Protein AF-A0A662B031-F1 (afdb_monomer_lite)

Structure (mmCIF, N/CA/C/O backbone):
data_AF-A0A662B031-F1
#
_entry.id   AF-A0A662B031-F1
#
loop_
_atom_site.group_PDB
_atom_site.id
_atom_site.type_symbol
_atom_site.label_atom_id
_atom_site.label_alt_id
_atom_site.label_comp_id
_atom_site.label_asym_id
_atom_site.label_entity_id
_atom_site.label_seq_id
_atom_site.pdbx_PDB_ins_code
_atom_site.Cartn_x
_atom_site.Cartn_y
_atom_site.Cartn_z
_atom_site.occupancy
_atom_site.B_iso_or_equiv
_atom_site.auth_seq_id
_atom_site.auth_comp_id
_atom_site.auth_asym_id
_atom_site.auth_atom_id
_atom_site.pdbx_PDB_model_num
ATOM 1 N N . CYS A 1 1 ? 0.682 -4.429 -5.069 1.00 91.38 1 CYS A N 1
ATOM 2 C CA . CYS A 1 1 ? 0.625 -4.051 -3.636 1.00 91.38 1 CYS A CA 1
ATOM 3 C C . CYS A 1 1 ? 1.335 -5.071 -2.740 1.00 91.38 1 CYS A C 1
ATOM 5 O O . CYS A 1 1 ? 2.364 -4.728 -2.175 1.00 91.38 1 CYS A O 1
ATOM 7 N N . TYR A 1 2 ? 0.857 -6.320 -2.641 1.00 94.62 2 TYR A N 1
ATOM 8 C CA . TYR A 1 2 ? 1.393 -7.317 -1.694 1.00 94.62 2 TYR A CA 1
ATOM 9 C C . TYR A 1 2 ? 2.878 -7.660 -1.873 1.00 94.62 2 TYR A C 1
ATOM 11 O O . TYR A 1 2 ? 3.575 -7.807 -0.874 1.00 94.62 2 TYR A O 1
ATOM 19 N N . ASP A 1 3 ? 3.391 -7.728 -3.104 1.00 94.50 3 ASP A N 1
ATOM 20 C CA . ASP A 1 3 ? 4.808 -8.061 -3.310 1.00 94.50 3 ASP A CA 1
ATOM 21 C C . ASP A 1 3 ? 5.762 -7.036 -2.674 1.00 94.50 3 ASP A C 1
ATOM 23 O O . ASP A 1 3 ? 6.841 -7.410 -2.219 1.00 94.50 3 ASP A O 1
ATOM 27 N N . CYS A 1 4 ? 5.363 -5.765 -2.579 1.00 95.6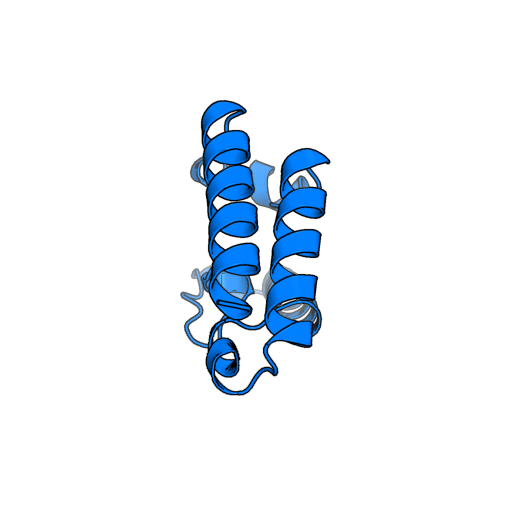9 4 CYS A N 1
ATOM 28 C CA . CYS A 1 4 ? 6.163 -4.720 -1.931 1.00 95.69 4 CYS A CA 1
ATOM 29 C C . CYS A 1 4 ? 5.761 -4.493 -0.469 1.00 95.69 4 CYS A C 1
ATOM 31 O O . CYS A 1 4 ? 6.621 -4.202 0.349 1.00 95.69 4 CYS A O 1
ATOM 33 N N . HIS A 1 5 ? 4.481 -4.667 -0.131 1.00 97.81 5 HIS A N 1
ATOM 34 C CA . HIS A 1 5 ? 3.906 -4.326 1.176 1.00 97.81 5 HIS A CA 1
ATOM 35 C C . HIS A 1 5 ? 3.544 -5.553 2.027 1.00 97.81 5 HIS A C 1
ATOM 37 O O . HIS A 1 5 ? 2.653 -5.482 2.862 1.00 97.81 5 HIS A O 1
ATOM 43 N N . SER A 1 6 ? 4.168 -6.713 1.821 1.00 97.81 6 SER A N 1
ATOM 44 C CA . SER A 1 6 ? 3.956 -7.894 2.672 1.00 97.81 6 SER A CA 1
ATOM 45 C C . SER A 1 6 ? 5.224 -8.733 2.801 1.00 97.81 6 SER A C 1
ATOM 47 O O . SER A 1 6 ? 6.163 -8.582 2.015 1.00 97.81 6 SER A O 1
ATOM 49 N N . ASN A 1 7 ? 5.243 -9.656 3.762 1.00 96.81 7 ASN A N 1
ATOM 50 C CA . ASN A 1 7 ? 6.287 -10.674 3.899 1.00 96.81 7 ASN A CA 1
ATOM 51 C C . ASN A 1 7 ? 6.155 -11.809 2.857 1.00 96.81 7 ASN A C 1
ATOM 53 O O . ASN A 1 7 ? 7.014 -12.689 2.808 1.00 96.81 7 ASN A O 1
ATOM 57 N N . GLU A 1 8 ? 5.128 -11.780 2.002 1.00 95.00 8 GLU A N 1
ATOM 58 C CA . GLU A 1 8 ? 4.820 -12.792 0.982 1.00 95.00 8 GLU A CA 1
ATOM 59 C C . GLU A 1 8 ? 5.258 -12.348 -0.425 1.00 95.00 8 GLU A C 1
ATOM 61 O O . GLU A 1 8 ? 4.547 -12.522 -1.411 1.00 95.00 8 GLU A O 1
ATOM 66 N N . THR A 1 9 ? 6.444 -11.744 -0.529 1.00 94.19 9 THR A N 1
ATOM 67 C CA . THR A 1 9 ? 6.955 -11.235 -1.808 1.00 94.19 9 THR A CA 1
ATOM 68 C C . THR A 1 9 ? 7.292 -12.348 -2.795 1.00 94.19 9 THR A C 1
ATOM 70 O O . THR A 1 9 ? 8.155 -13.192 -2.532 1.00 94.19 9 THR A O 1
ATOM 73 N N . ASN A 1 10 ? 6.721 -12.265 -3.996 1.00 93.62 10 ASN A N 1
ATOM 74 C CA . ASN A 1 10 ? 7.141 -13.063 -5.140 1.00 93.62 10 ASN A CA 1
ATOM 75 C C . ASN A 1 10 ? 8.319 -12.389 -5.847 1.00 93.62 10 ASN A C 1
ATOM 77 O O . ASN A 1 10 ? 8.160 -11.450 -6.623 1.00 93.62 10 ASN A O 1
ATOM 81 N N . TYR A 1 11 ? 9.527 -12.877 -5.577 1.00 92.69 11 TYR A N 1
ATOM 82 C CA . TYR A 1 11 ? 10.749 -12.316 -6.146 1.00 92.69 11 TYR A CA 1
ATOM 83 C C . TYR A 1 11 ? 10.936 -12.718 -7.622 1.00 92.69 11 TYR A C 1
ATOM 85 O O . TYR A 1 11 ? 11.118 -13.903 -7.923 1.00 92.69 11 TYR A O 1
ATOM 93 N N . PRO A 1 12 ? 10.940 -11.759 -8.564 1.00 90.94 12 PRO A N 1
ATOM 94 C CA . PRO A 1 12 ? 11.221 -12.035 -9.967 1.00 90.94 12 PRO A CA 1
ATOM 95 C C . PRO A 1 12 ? 12.710 -12.340 -10.172 1.00 90.94 12 PRO A C 1
ATOM 97 O O . PRO A 1 12 ? 13.562 -11.866 -9.432 1.00 90.94 12 PRO A O 1
ATOM 100 N N . TRP A 1 13 ? 13.068 -13.082 -11.222 1.00 94.25 13 TRP A N 1
ATOM 101 C CA . TRP A 1 13 ? 14.447 -13.564 -11.423 1.00 94.25 13 TRP A CA 1
ATOM 102 C C . TRP A 1 13 ? 15.530 -12.461 -11.385 1.00 94.25 13 TRP A C 1
ATOM 104 O O . TRP A 1 13 ? 16.658 -12.713 -10.959 1.00 94.25 13 TRP A O 1
ATOM 114 N N . TYR A 1 14 ? 15.212 -11.234 -11.811 1.00 90.62 14 TYR A N 1
ATOM 115 C CA . TYR A 1 14 ? 16.167 -10.123 -11.827 1.00 90.62 14 TYR A CA 1
ATOM 116 C C . TYR A 1 14 ? 16.458 -9.559 -10.431 1.00 90.62 14 TYR A C 1
ATOM 118 O O . TYR A 1 14 ? 17.476 -8.890 -10.252 1.00 90.62 14 TYR A O 1
ATOM 126 N N . SER A 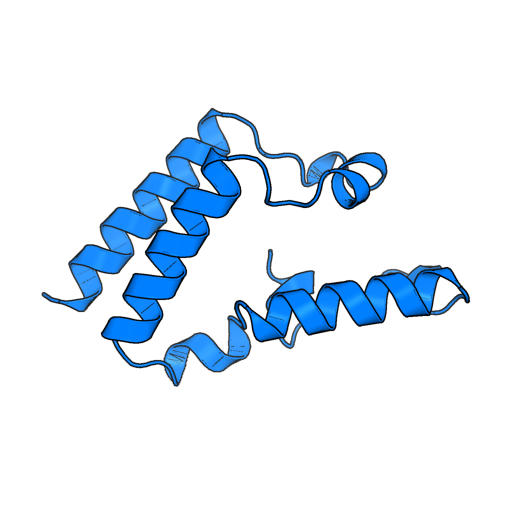1 15 ? 15.638 -9.863 -9.417 1.00 94.00 15 SER A N 1
ATOM 127 C CA . SER A 1 15 ? 15.896 -9.460 -8.030 1.00 94.00 15 SER A CA 1
ATOM 128 C C . SER A 1 15 ? 17.106 -10.171 -7.418 1.00 94.00 15 SER A C 1
ATOM 130 O O . SER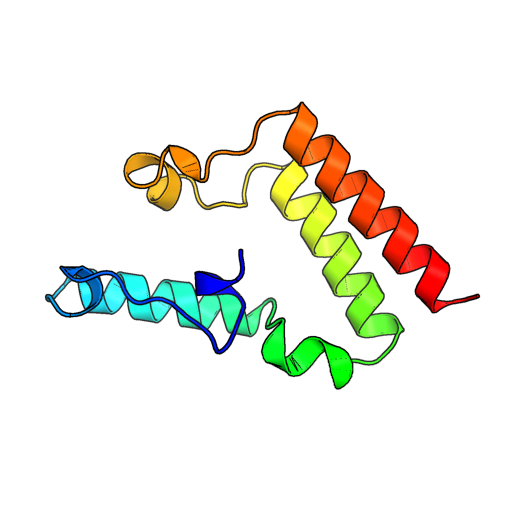 A 1 15 ? 17.517 -9.838 -6.311 1.00 94.00 15 SER A O 1
ATOM 132 N N . TYR A 1 16 ? 17.696 -11.138 -8.127 1.00 95.44 16 TYR A N 1
ATOM 133 C CA . TYR A 1 16 ? 18.909 -11.848 -7.724 1.00 95.44 16 TYR A CA 1
ATOM 134 C C . TYR A 1 16 ? 20.174 -11.341 -8.439 1.00 95.44 16 TYR A C 1
ATOM 136 O O . TYR A 1 16 ? 21.268 -11.833 -8.166 1.00 95.44 16 TYR A O 1
ATOM 144 N N . VAL A 1 17 ? 20.057 -10.357 -9.340 1.00 96.12 17 VAL A N 1
ATOM 145 C CA . VAL A 1 17 ? 21.169 -9.864 -10.166 1.00 96.12 17 VAL A CA 1
ATOM 146 C C . VAL A 1 17 ? 21.544 -8.438 -9.768 1.00 96.12 17 VAL A C 1
ATOM 148 O O . VAL A 1 17 ? 20.719 -7.530 -9.815 1.00 96.12 17 VAL A O 1
ATOM 151 N N . ALA A 1 18 ? 22.807 -8.211 -9.407 1.00 95.44 18 ALA A N 1
ATOM 152 C CA . ALA A 1 18 ? 23.299 -6.868 -9.101 1.00 95.44 18 ALA A CA 1
ATOM 153 C C . ALA A 1 18 ? 23.475 -6.023 -10.385 1.00 95.44 18 ALA A C 1
ATOM 155 O O . ALA A 1 18 ? 23.890 -6.567 -11.411 1.00 95.44 18 ALA A O 1
ATOM 156 N N . PRO A 1 19 ? 23.209 -4.701 -10.349 1.00 94.06 19 PRO A N 1
ATOM 157 C CA . PRO A 1 19 ? 22.798 -3.906 -9.182 1.00 94.06 19 PRO A CA 1
ATOM 158 C C . PRO A 1 19 ? 21.277 -3.877 -8.932 1.00 94.06 19 PRO A C 1
ATOM 160 O O . PRO A 1 19 ? 20.838 -3.274 -7.957 1.00 94.06 19 PRO A O 1
ATOM 163 N N . VAL A 1 20 ? 20.468 -4.515 -9.786 1.00 93.62 20 VAL A N 1
ATOM 164 C CA . VAL A 1 20 ? 18.992 -4.483 -9.712 1.00 93.62 20 VAL A CA 1
ATOM 165 C C . VAL A 1 20 ? 18.476 -5.066 -8.396 1.00 93.62 20 VAL A C 1
ATOM 167 O O . VAL A 1 20 ? 17.561 -4.512 -7.794 1.00 93.62 20 VAL A O 1
ATOM 170 N N . SER A 1 21 ? 19.110 -6.128 -7.900 1.00 95.25 21 SER A N 1
ATOM 171 C CA . SER A 1 21 ? 18.792 -6.740 -6.607 1.00 95.25 21 SER A CA 1
ATOM 172 C C . SER A 1 21 ? 18.848 -5.758 -5.433 1.00 95.25 21 SER A C 1
ATOM 174 O O . SER A 1 21 ? 18.062 -5.882 -4.496 1.00 95.25 21 SER A O 1
ATOM 176 N N . TRP A 1 22 ? 19.733 -4.757 -5.479 1.00 95.81 22 TRP A N 1
ATOM 177 C CA . TRP A 1 22 ? 19.823 -3.734 -4.435 1.00 95.81 22 TRP A CA 1
ATOM 178 C C . TRP A 1 22 ? 18.657 -2.753 -4.486 1.00 95.81 22 TRP A C 1
ATOM 180 O O . TRP A 1 22 ? 18.152 -2.381 -3.433 1.00 95.81 22 TRP A O 1
ATOM 190 N N . LEU A 1 23 ? 18.226 -2.362 -5.690 1.00 94.00 23 LEU A N 1
ATOM 191 C CA . LEU A 1 23 ? 17.065 -1.489 -5.876 1.00 94.00 23 LEU A CA 1
ATOM 192 C C . LEU A 1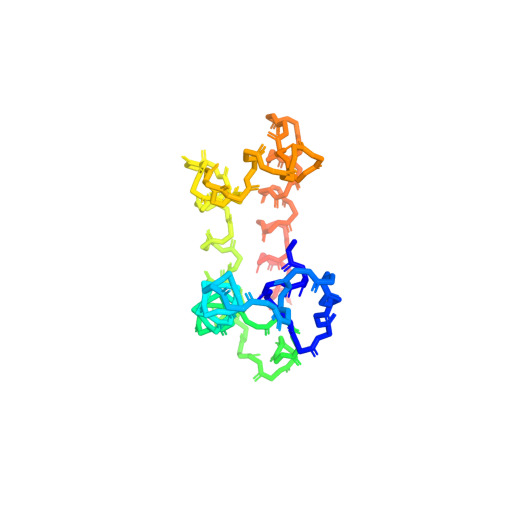 23 ? 15.796 -2.192 -5.399 1.00 94.00 23 LEU A C 1
ATOM 194 O O . LEU A 1 23 ? 15.127 -1.693 -4.508 1.00 94.00 23 LEU A O 1
ATOM 198 N N . VAL A 1 24 ? 15.549 -3.412 -5.882 1.00 94.50 24 VAL A N 1
ATOM 199 C CA . VAL A 1 24 ? 14.381 -4.210 -5.475 1.00 94.50 24 VAL A CA 1
ATOM 200 C C . VAL A 1 24 ? 14.358 -4.431 -3.961 1.00 94.50 24 VAL A C 1
ATOM 202 O O . VAL A 1 24 ? 13.326 -4.258 -3.320 1.00 94.50 24 VAL A O 1
ATOM 205 N N . GLY A 1 25 ? 15.502 -4.786 -3.365 1.00 95.50 25 GLY A N 1
ATOM 206 C CA . GLY A 1 25 ? 15.599 -4.971 -1.918 1.00 95.50 25 GLY A CA 1
ATOM 207 C C . GLY A 1 25 ? 15.348 -3.686 -1.125 1.00 95.50 25 GLY A C 1
ATOM 208 O O . GLY A 1 25 ? 14.733 -3.745 -0.061 1.00 95.50 25 GLY A O 1
ATOM 209 N N . LYS A 1 26 ? 15.804 -2.536 -1.636 1.00 96.00 26 LYS A N 1
ATOM 210 C CA . LYS A 1 26 ? 15.552 -1.222 -1.038 1.00 96.00 26 LYS A CA 1
ATOM 211 C C . LYS A 1 26 ? 14.064 -0.868 -1.111 1.00 96.00 26 LYS A C 1
ATOM 213 O O . LYS A 1 26 ? 13.487 -0.584 -0.069 1.00 96.00 26 LYS A O 1
ATOM 218 N N . ASP A 1 27 ? 13.462 -0.958 -2.293 1.00 95.31 27 ASP A N 1
ATOM 219 C CA . ASP A 1 27 ? 12.069 -0.570 -2.540 1.00 95.31 27 ASP A CA 1
ATOM 220 C C . ASP A 1 27 ? 11.091 -1.420 -1.712 1.00 95.31 27 ASP A C 1
ATOM 222 O O . ASP A 1 27 ? 10.169 -0.890 -1.102 1.00 95.31 27 ASP A O 1
ATOM 226 N N . ILE A 1 28 ? 11.321 -2.737 -1.613 1.00 96.56 28 ILE A N 1
ATOM 227 C CA . ILE A 1 28 ? 10.504 -3.620 -0.762 1.00 96.56 28 ILE A CA 1
ATOM 228 C C . ILE A 1 28 ? 10.672 -3.272 0.719 1.00 96.56 28 ILE A C 1
ATOM 230 O O . ILE A 1 28 ? 9.706 -3.306 1.477 1.00 96.56 28 ILE A O 1
ATOM 234 N N . ARG A 1 29 ? 11.899 -2.971 1.163 1.00 97.44 29 ARG A N 1
ATOM 235 C CA . ARG A 1 29 ? 12.133 -2.595 2.560 1.00 97.44 29 ARG A CA 1
ATOM 236 C C . ARG A 1 29 ? 11.393 -1.301 2.896 1.00 97.44 29 ARG A C 1
ATOM 238 O O . ARG A 1 29 ? 10.675 -1.287 3.884 1.00 97.44 29 ARG A O 1
ATOM 245 N N . GLU A 1 30 ? 11.551 -0.268 2.074 1.00 97.44 30 GLU A N 1
ATOM 246 C CA . GLU A 1 30 ? 10.901 1.035 2.273 1.00 97.44 30 GLU A CA 1
ATOM 247 C C . GLU A 1 30 ? 9.373 0.907 2.193 1.00 97.44 30 GLU A C 1
ATOM 249 O O . GLU A 1 30 ? 8.673 1.392 3.075 1.00 97.44 30 GLU A O 1
ATOM 254 N N . GLY A 1 31 ? 8.845 0.136 1.236 1.00 97.00 31 GLY A N 1
ATOM 255 C CA . GLY A 1 31 ? 7.409 -0.146 1.155 1.00 97.00 31 GLY A CA 1
ATOM 256 C C . GLY A 1 31 ? 6.850 -0.788 2.430 1.00 97.00 31 GLY A C 1
ATOM 257 O O . GLY A 1 31 ? 5.811 -0.362 2.927 1.00 97.00 31 GLY A O 1
ATOM 258 N N . ARG A 1 32 ? 7.554 -1.771 3.009 1.00 97.81 32 ARG A N 1
ATOM 259 C CA . ARG A 1 32 ? 7.148 -2.417 4.274 1.00 97.81 32 ARG A CA 1
ATOM 260 C C . ARG A 1 32 ? 7.308 -1.523 5.502 1.00 97.81 32 ARG A C 1
ATOM 262 O O . ARG A 1 32 ? 6.601 -1.748 6.480 1.00 97.81 32 ARG A O 1
ATOM 269 N N . GLU A 1 33 ? 8.249 -0.580 5.483 1.00 97.19 33 GLU A N 1
ATOM 270 C CA . GLU A 1 33 ? 8.419 0.411 6.555 1.00 97.19 33 GLU A CA 1
ATOM 271 C C . GLU A 1 33 ? 7.214 1.361 6.616 1.00 97.19 33 GLU A C 1
ATOM 273 O O . GLU A 1 33 ? 6.754 1.671 7.714 1.00 97.19 33 GLU A O 1
ATOM 278 N N . GLU A 1 34 ? 6.659 1.742 5.461 1.00 96.69 34 GLU A N 1
ATOM 279 C CA . GLU A 1 34 ? 5.450 2.574 5.382 1.00 96.69 34 GLU A CA 1
ATOM 280 C C . GLU A 1 34 ? 4.155 1.776 5.592 1.00 96.69 34 GLU A C 1
ATOM 282 O O . GLU A 1 34 ? 3.221 2.260 6.230 1.00 96.69 34 GLU A O 1
ATOM 287 N N . LEU A 1 35 ? 4.073 0.547 5.068 1.00 97.75 35 LEU A N 1
ATOM 288 C CA . LEU A 1 35 ? 2.916 -0.335 5.235 1.00 97.75 35 LEU A CA 1
ATOM 289 C C . LEU A 1 35 ? 3.287 -1.805 5.001 1.00 97.75 35 LEU A C 1
ATOM 291 O O . LEU A 1 35 ? 3.696 -2.187 3.903 1.00 97.75 35 LEU A O 1
ATOM 295 N N . ASN A 1 36 ? 3.051 -2.658 6.003 1.00 98.12 36 ASN A N 1
ATOM 296 C CA . ASN A 1 36 ? 3.193 -4.109 5.887 1.00 98.12 36 ASN A CA 1
ATOM 297 C C . ASN A 1 36 ? 1.875 -4.835 6.203 1.00 98.12 36 ASN A C 1
ATOM 299 O O . ASN A 1 36 ? 1.505 -5.008 7.363 1.00 98.12 36 ASN A O 1
ATOM 303 N N . PHE A 1 37 ? 1.197 -5.330 5.167 1.00 97.88 37 PHE A N 1
ATOM 304 C CA . PHE A 1 37 ? -0.042 -6.099 5.271 1.00 97.88 37 PHE A CA 1
ATOM 305 C C . PHE A 1 37 ? 0.111 -7.397 6.075 1.00 97.88 37 PHE A C 1
ATOM 307 O O . PHE A 1 37 ? -0.863 -7.856 6.664 1.00 97.88 37 PHE A O 1
ATOM 314 N N . SER A 1 38 ? 1.314 -7.975 6.172 1.00 98.06 38 SER A N 1
ATOM 315 C CA . SER A 1 38 ? 1.540 -9.147 7.032 1.00 98.06 38 SER A CA 1
ATOM 316 C C . SER A 1 38 ? 1.429 -8.823 8.522 1.00 98.06 38 SER A C 1
ATOM 318 O O . SER A 1 38 ? 1.156 -9.717 9.317 1.00 98.06 38 SER A O 1
ATOM 320 N N . GLU A 1 39 ? 1.593 -7.554 8.896 1.00 97.81 39 GLU A N 1
ATOM 321 C CA . GLU A 1 39 ? 1.450 -7.076 10.271 1.00 97.81 39 GLU A CA 1
ATOM 322 C C . GLU A 1 39 ? 0.080 -6.421 10.513 1.00 97.81 39 GLU A C 1
ATOM 324 O O . GLU A 1 39 ? -0.177 -5.943 11.618 1.00 97.81 39 GLU A O 1
ATOM 329 N N . TRP A 1 40 ? -0.821 -6.418 9.518 1.00 97.88 40 TRP A N 1
ATOM 330 C CA . TRP A 1 40 ? -2.095 -5.689 9.559 1.00 97.88 40 TRP A CA 1
ATOM 331 C C . TRP A 1 40 ? -2.910 -6.000 10.813 1.00 97.88 40 TRP A C 1
ATOM 333 O O . TRP A 1 40 ? -3.372 -5.094 11.498 1.00 97.88 40 TRP A O 1
ATOM 343 N N . GLU A 1 41 ? -3.041 -7.277 11.176 1.00 97.69 41 GLU A N 1
ATOM 344 C CA . GLU A 1 41 ? -3.839 -7.682 12.340 1.00 97.69 41 GLU A CA 1
ATOM 345 C C . GLU A 1 41 ? -3.237 -7.300 13.695 1.00 97.69 41 GLU A C 1
ATOM 347 O O . GLU A 1 41 ? -3.940 -7.320 14.704 1.00 97.69 41 GLU A O 1
ATOM 352 N N . SER A 1 42 ? -1.962 -6.913 13.730 1.00 97.69 42 SER A N 1
ATOM 353 C CA . SER A 1 42 ? -1.313 -6.408 14.941 1.00 97.69 42 SER A CA 1
ATOM 354 C C . SER A 1 42 ? -1.554 -4.910 15.177 1.00 97.69 42 SER A C 1
ATOM 356 O O . SER A 1 42 ? -1.348 -4.426 16.292 1.00 97.69 42 SER A O 1
ATOM 358 N N . LEU A 1 43 ? -2.002 -4.180 14.149 1.00 98.00 43 LEU A N 1
ATOM 359 C CA . LEU A 1 43 ? -2.193 -2.733 14.193 1.00 98.00 43 LEU A CA 1
ATOM 360 C C . LEU A 1 43 ? -3.421 -2.344 15.021 1.00 98.00 43 LEU A C 1
ATOM 362 O O . LEU A 1 43 ? -4.456 -3.020 15.013 1.00 98.00 43 LEU A O 1
ATOM 366 N N . SER A 1 44 ? -3.333 -1.199 15.702 1.00 98.31 44 SER A N 1
ATOM 367 C CA . SER A 1 44 ? -4.497 -0.606 16.359 1.00 98.31 44 SER A CA 1
ATOM 368 C C . SER A 1 44 ? -5.526 -0.132 15.322 1.00 98.31 44 SER A C 1
ATOM 370 O O . SER A 1 44 ? -5.187 0.127 14.169 1.00 98.31 44 SER A O 1
ATOM 372 N N . LYS A 1 45 ? -6.794 0.042 15.726 1.00 98.38 45 LYS A N 1
ATOM 373 C CA . LYS A 1 45 ? -7.836 0.611 14.845 1.00 98.38 45 LYS A CA 1
ATOM 374 C C . LYS A 1 45 ? -7.432 1.982 14.280 1.00 98.38 45 LYS A C 1
ATOM 376 O O . LYS A 1 45 ? -7.709 2.267 13.123 1.00 98.38 45 LYS A O 1
ATOM 381 N N . ILE A 1 46 ? -6.752 2.802 15.086 1.00 98.19 46 ILE A N 1
ATOM 382 C CA . ILE A 1 46 ? -6.278 4.134 14.686 1.00 98.19 46 ILE A CA 1
ATOM 383 C C . ILE A 1 46 ? -5.172 4.017 13.634 1.00 98.19 46 ILE A C 1
ATOM 385 O O . ILE A 1 46 ? -5.220 4.717 12.629 1.00 98.19 46 ILE A O 1
ATOM 389 N N . ASP A 1 47 ? -4.209 3.115 13.836 1.00 98.25 47 ASP A N 1
ATOM 390 C CA . ASP A 1 47 ? -3.124 2.915 12.870 1.00 98.25 47 ASP A CA 1
ATOM 391 C C . ASP A 1 47 ? -3.658 2.340 11.554 1.00 98.25 47 ASP A C 1
ATOM 393 O O . ASP A 1 47 ? -3.297 2.832 10.489 1.00 98.25 47 ASP A O 1
ATOM 397 N N . LYS A 1 48 ? -4.581 1.365 11.612 1.00 98.62 48 LYS A N 1
ATOM 398 C CA . LYS A 1 48 ? -5.275 0.844 10.422 1.00 98.62 48 LYS A CA 1
ATOM 399 C C . LYS A 1 48 ? -5.968 1.970 9.650 1.00 98.62 48 LYS A C 1
ATOM 401 O O . LYS A 1 48 ? -5.743 2.092 8.454 1.00 98.62 48 LYS A O 1
ATOM 406 N N . ALA A 1 49 ? -6.745 2.820 10.326 1.00 98.56 49 ALA A N 1
ATOM 407 C CA . ALA A 1 49 ? -7.421 3.954 9.693 1.00 98.56 49 ALA A CA 1
ATOM 408 C C . ALA A 1 49 ? -6.436 4.943 9.049 1.00 98.56 49 ALA A C 1
ATOM 410 O O . ALA A 1 49 ? -6.649 5.364 7.919 1.00 98.56 49 ALA A O 1
ATOM 411 N N . LYS A 1 50 ? -5.318 5.250 9.720 1.00 98.38 50 LYS A N 1
ATOM 412 C CA . LYS A 1 50 ? -4.265 6.105 9.158 1.00 98.38 50 LYS A CA 1
ATOM 413 C C . LYS A 1 50 ? -3.620 5.494 7.909 1.00 98.38 50 LYS A C 1
ATOM 415 O O . LYS A 1 50 ? -3.358 6.206 6.951 1.00 98.38 50 LYS A O 1
ATOM 420 N N . HIS A 1 51 ? -3.348 4.190 7.904 1.00 98.44 51 HIS A N 1
ATOM 421 C CA . HIS A 1 51 ? -2.812 3.537 6.708 1.00 98.44 51 HIS A CA 1
ATOM 422 C C . HIS A 1 51 ? -3.827 3.498 5.562 1.00 98.44 51 HIS A C 1
ATOM 424 O O . HIS A 1 51 ? -3.410 3.586 4.415 1.00 98.44 51 HIS A O 1
ATOM 430 N N . LEU A 1 52 ? -5.128 3.380 5.847 1.00 98.56 52 LEU A N 1
ATOM 431 C CA . LEU A 1 52 ? -6.176 3.465 4.823 1.00 98.56 52 LEU A CA 1
ATOM 432 C C . LEU A 1 52 ? -6.238 4.867 4.205 1.00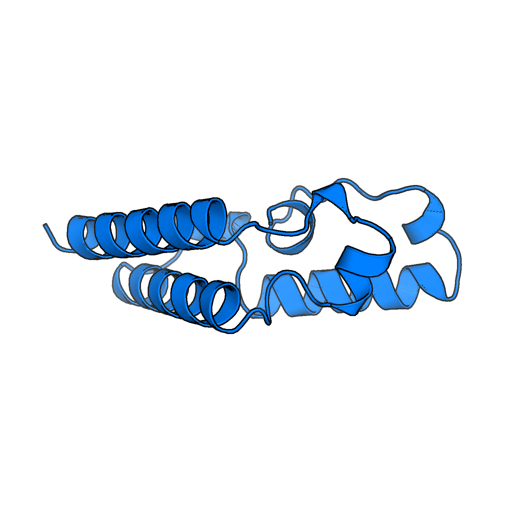 98.56 52 LEU A C 1
ATOM 434 O O . LEU A 1 52 ? -6.251 4.967 2.985 1.00 98.56 52 LEU A O 1
ATOM 438 N N . ASP A 1 53 ? -6.167 5.918 5.023 1.00 98.44 53 ASP A N 1
ATOM 439 C CA . ASP A 1 53 ? -6.066 7.316 4.569 1.00 98.44 53 ASP A CA 1
ATOM 440 C C . ASP A 1 53 ? -4.830 7.527 3.675 1.00 98.44 53 ASP A C 1
ATOM 442 O O . ASP A 1 53 ? -4.941 7.957 2.531 1.00 98.44 53 ASP A O 1
ATOM 446 N N . ASN A 1 54 ? -3.659 7.065 4.127 1.00 98.19 54 ASN A N 1
ATOM 447 C CA . ASN A 1 54 ? -2.434 7.115 3.326 1.00 98.19 54 ASN A CA 1
ATOM 448 C C . ASN A 1 54 ? -2.555 6.338 2.001 1.00 98.19 54 ASN A C 1
ATOM 450 O O . ASN A 1 54 ? -1.986 6.754 0.998 1.00 98.19 54 ASN A O 1
ATOM 454 N N . ILE A 1 55 ? -3.254 5.193 1.977 1.00 98.25 55 ILE A N 1
ATOM 455 C CA . ILE A 1 55 ? -3.487 4.450 0.730 1.00 98.25 55 ILE A CA 1
ATOM 456 C C . ILE A 1 55 ? -4.269 5.322 -0.251 1.00 98.25 55 ILE A C 1
ATOM 458 O O . ILE A 1 55 ? -3.889 5.351 -1.418 1.00 98.25 55 ILE A O 1
ATOM 462 N N . ILE A 1 56 ? -5.325 6.006 0.207 1.00 98.44 56 ILE A N 1
ATOM 463 C CA . ILE A 1 56 ? -6.158 6.889 -0.622 1.00 98.44 56 ILE A CA 1
ATOM 464 C C . ILE A 1 56 ? -5.303 7.998 -1.235 1.00 98.44 56 ILE A C 1
ATOM 466 O O . ILE A 1 56 ? -5.350 8.183 -2.453 1.00 98.44 56 ILE A O 1
ATOM 470 N N . ASP A 1 57 ? -4.510 8.686 -0.414 1.00 98.38 57 ASP A N 1
ATOM 471 C CA . ASP A 1 57 ? -3.647 9.785 -0.852 1.00 98.38 57 ASP A CA 1
ATOM 472 C C . ASP A 1 57 ? -2.639 9.309 -1.909 1.00 98.38 57 ASP A C 1
ATOM 474 O O . ASP A 1 57 ? -2.616 9.817 -3.029 1.00 98.38 57 ASP A O 1
ATOM 478 N N . GLU A 1 58 ? -1.876 8.256 -1.609 1.00 98.06 58 GLU A N 1
ATOM 479 C CA . GLU A 1 58 ? -0.798 7.765 -2.476 1.00 98.06 58 GLU A CA 1
ATOM 480 C C . GLU A 1 58 ? -1.299 7.272 -3.845 1.00 98.06 58 GLU A C 1
ATOM 482 O O . GLU A 1 58 ? -0.630 7.466 -4.866 1.00 98.06 58 GLU A O 1
ATOM 487 N N . VAL A 1 59 ? -2.473 6.629 -3.905 1.00 97.56 59 VAL A N 1
ATOM 488 C CA . VAL A 1 59 ? -3.047 6.194 -5.194 1.00 97.56 59 VAL A CA 1
ATOM 489 C C . VAL A 1 59 ? -3.703 7.347 -5.951 1.00 97.56 59 VAL A C 1
ATOM 491 O O . VAL A 1 59 ? -3.636 7.373 -7.181 1.00 97.56 59 VAL A O 1
ATOM 494 N N . SER A 1 60 ? -4.313 8.303 -5.245 1.00 97.56 60 SER A N 1
ATOM 495 C CA . SER A 1 60 ? -4.996 9.451 -5.857 1.00 97.56 60 SER A CA 1
ATOM 496 C C . SER A 1 60 ? -4.010 10.471 -6.423 1.00 97.56 60 SER A C 1
ATOM 498 O O . SER A 1 60 ? -4.242 11.010 -7.508 1.00 97.56 60 SER A O 1
ATOM 500 N N . ASP A 1 61 ? -2.884 10.676 -5.739 1.00 97.38 61 ASP A N 1
ATOM 501 C CA . ASP A 1 61 ? -1.792 11.543 -6.188 1.00 97.38 61 ASP A CA 1
ATOM 502 C C . ASP A 1 61 ? -0.931 10.881 -7.280 1.00 97.38 61 ASP A C 1
ATOM 504 O O . ASP A 1 61 ? -0.180 11.550 -7.997 1.00 97.38 61 ASP A O 1
ATOM 508 N N . GLY A 1 62 ? -1.096 9.569 -7.486 1.00 95.56 62 GLY A N 1
ATOM 509 C CA . GLY A 1 62 ? -0.366 8.797 -8.491 1.00 95.56 62 GLY A CA 1
ATOM 510 C C . GLY A 1 62 ? 1.075 8.478 -8.089 1.00 95.56 62 GLY A C 1
ATOM 511 O O . GLY A 1 62 ? 1.891 8.136 -8.953 1.00 95.56 62 GLY A O 1
ATOM 512 N N . ASP A 1 63 ? 1.385 8.582 -6.798 1.00 96.00 63 ASP A N 1
ATOM 513 C CA . ASP A 1 63 ? 2.669 8.191 -6.221 1.00 96.00 63 ASP A CA 1
ATOM 514 C C . ASP A 1 63 ? 2.787 6.662 -6.115 1.00 96.00 63 ASP A C 1
ATOM 516 O O . ASP A 1 63 ? 3.876 6.101 -6.311 1.00 96.00 63 ASP A O 1
ATOM 520 N N . MET A 1 64 ? 1.651 5.970 -5.948 1.00 96.88 64 MET A N 1
ATOM 521 C CA . MET A 1 64 ? 1.564 4.514 -5.964 1.00 96.88 64 MET A CA 1
ATOM 522 C C . MET A 1 64 ? 0.750 3.955 -7.147 1.00 96.88 64 MET A C 1
ATOM 524 O O . MET A 1 64 ? -0.401 4.336 -7.358 1.00 96.88 64 MET A O 1
ATOM 528 N N . PRO A 1 65 ? 1.293 2.955 -7.874 1.00 96.44 65 PRO A N 1
ATOM 529 C CA . PRO A 1 65 ? 2.659 2.438 -7.763 1.00 96.44 65 PRO A CA 1
ATOM 530 C C . PRO A 1 65 ? 3.693 3.409 -8.345 1.00 96.44 65 PRO A C 1
ATOM 532 O O . PRO A 1 65 ? 3.426 4.064 -9.351 1.00 96.44 65 PRO A O 1
ATOM 535 N N . MET A 1 66 ? 4.911 3.404 -7.791 1.00 95.19 66 MET A N 1
ATOM 536 C CA . MET A 1 66 ? 6.005 4.270 -8.249 1.00 95.19 66 MET A CA 1
ATOM 537 C C . MET A 1 66 ? 6.148 4.302 -9.780 1.00 95.19 66 MET A C 1
ATOM 539 O O . MET A 1 66 ? 6.244 3.264 -10.441 1.00 95.19 66 MET A O 1
ATOM 543 N N . ASN A 1 67 ? 6.291 5.499 -10.351 1.00 93.00 67 ASN A N 1
ATOM 544 C CA . ASN A 1 67 ? 6.431 5.688 -11.802 1.00 93.00 67 ASN A CA 1
ATOM 545 C C . ASN A 1 67 ? 7.557 4.847 -12.435 1.00 93.00 67 ASN A C 1
ATOM 547 O O . ASN A 1 67 ? 7.407 4.323 -13.535 1.00 93.00 67 ASN A O 1
ATOM 551 N N . ILE A 1 68 ? 8.691 4.679 -11.746 1.00 92.06 68 ILE A N 1
ATOM 552 C CA . ILE A 1 68 ? 9.805 3.855 -12.244 1.00 92.06 68 ILE A CA 1
ATOM 553 C C . ILE A 1 68 ? 9.446 2.364 -12.322 1.00 92.06 68 ILE A C 1
ATOM 555 O O . ILE A 1 68 ? 9.913 1.661 -13.216 1.00 92.06 68 ILE A O 1
ATOM 559 N N . TYR A 1 69 ? 8.587 1.890 -11.418 1.00 92.31 69 TYR A N 1
ATOM 560 C CA . TYR A 1 69 ? 8.117 0.511 -11.379 1.00 92.31 69 TYR A CA 1
ATOM 561 C C . TYR A 1 69 ? 7.167 0.230 -12.551 1.00 92.31 69 TYR A C 1
ATOM 563 O O . TYR A 1 69 ? 7.342 -0.758 -13.266 1.00 92.31 69 TYR A O 1
ATOM 571 N N . THR A 1 70 ? 6.234 1.145 -12.832 1.00 95.00 70 THR A N 1
ATOM 572 C CA . THR A 1 70 ? 5.237 0.978 -13.906 1.00 95.00 70 THR A CA 1
ATOM 573 C C . THR A 1 70 ? 5.816 1.070 -15.324 1.00 95.00 70 THR A C 1
ATOM 575 O O . THR A 1 70 ? 5.165 0.634 -16.273 1.00 95.00 70 THR A O 1
ATOM 578 N N . ILE A 1 71 ? 7.057 1.550 -15.498 1.00 93.06 71 ILE A N 1
ATOM 579 C CA . ILE A 1 71 ? 7.777 1.492 -16.788 1.00 93.06 71 ILE A CA 1
ATOM 580 C C . ILE A 1 71 ? 8.029 0.041 -17.226 1.00 93.06 71 ILE A C 1
ATOM 582 O O . ILE A 1 71 ? 7.983 -0.257 -18.420 1.00 93.06 71 ILE A O 1
ATOM 586 N N . ILE A 1 72 ? 8.314 -0.851 -16.275 1.00 90.50 72 ILE A N 1
ATOM 587 C CA . ILE A 1 72 ? 8.611 -2.269 -16.534 1.00 90.50 72 ILE A CA 1
ATOM 588 C C . ILE A 1 72 ? 7.379 -3.138 -16.238 1.00 90.50 72 ILE A C 1
ATOM 590 O O . ILE A 1 72 ? 7.139 -4.117 -16.942 1.00 90.50 72 ILE A O 1
ATOM 594 N N . HIS A 1 73 ? 6.581 -2.748 -15.241 1.00 91.69 73 HIS A N 1
ATOM 595 C CA . HIS A 1 73 ? 5.357 -3.422 -14.802 1.00 91.69 73 HIS A CA 1
ATOM 596 C C . HIS A 1 73 ? 4.125 -2.626 -15.218 1.00 91.69 73 HIS A C 1
ATOM 598 O O . HIS A 1 73 ? 3.412 -2.054 -14.394 1.00 91.69 73 HIS A O 1
ATOM 604 N N . THR A 1 74 ? 3.897 -2.531 -16.526 1.00 94.56 74 THR A N 1
ATOM 605 C CA . THR A 1 74 ? 2.778 -1.747 -17.068 1.00 94.56 74 THR A CA 1
ATOM 606 C C . THR A 1 74 ? 1.416 -2.290 -16.641 1.00 94.56 74 THR A C 1
ATOM 608 O O . THR A 1 74 ? 0.445 -1.546 -16.619 1.00 94.56 74 THR A O 1
ATOM 611 N N . ASP A 1 75 ? 1.351 -3.579 -16.310 1.00 93.75 75 ASP A N 1
ATOM 612 C CA . ASP A 1 75 ? 0.187 -4.270 -15.754 1.00 93.75 75 ASP A CA 1
ATOM 613 C C . ASP A 1 75 ? -0.186 -3.793 -14.346 1.00 93.75 75 ASP A C 1
ATOM 615 O O . ASP A 1 75 ? -1.337 -3.925 -13.949 1.00 93.75 75 ASP A O 1
ATOM 619 N N . ALA A 1 76 ? 0.755 -3.198 -13.610 1.00 94.75 76 ALA A N 1
ATOM 620 C CA . ALA A 1 76 ? 0.490 -2.623 -12.298 1.00 94.75 76 ALA A CA 1
ATOM 621 C C . ALA A 1 76 ? -0.051 -1.187 -12.362 1.00 94.75 76 ALA A C 1
ATOM 623 O O . ALA A 1 76 ? -0.380 -0.612 -11.327 1.00 94.75 76 ALA A O 1
ATOM 624 N N . LYS A 1 77 ? -0.105 -0.568 -13.548 1.00 96.38 77 LYS A N 1
ATOM 625 C CA . LYS A 1 77 ? -0.587 0.805 -13.684 1.00 96.38 77 LYS A CA 1
ATOM 626 C C . LYS A 1 77 ? -2.091 0.856 -13.423 1.00 96.38 77 LYS A C 1
ATOM 628 O O . LYS A 1 77 ? -2.862 0.294 -14.195 1.00 96.38 77 LYS A O 1
ATOM 633 N N . LEU A 1 78 ? -2.480 1.604 -12.397 1.00 97.06 78 LEU A N 1
ATOM 634 C CA . LEU A 1 78 ? -3.880 1.810 -12.052 1.00 97.06 78 LEU A CA 1
ATOM 635 C C . LEU A 1 78 ? -4.556 2.767 -13.041 1.00 97.06 78 LEU A C 1
ATOM 637 O O . LEU A 1 78 ? -4.007 3.805 -13.430 1.00 97.06 78 LEU A O 1
ATOM 641 N N . SER A 1 79 ? -5.761 2.404 -13.460 1.00 97.62 79 SER A N 1
ATOM 642 C CA . SER A 1 79 ? -6.701 3.291 -14.138 1.00 97.62 79 SER A CA 1
ATOM 643 C C . SER A 1 79 ? -7.426 4.192 -13.136 1.00 97.62 79 SER A C 1
ATOM 645 O O . SER A 1 79 ? -7.471 3.903 -11.945 1.00 97.62 79 SER A O 1
ATOM 647 N N . SER A 1 80 ? -8.042 5.274 -13.617 1.00 97.75 80 SER A N 1
ATOM 648 C CA . SER A 1 80 ? -8.838 6.165 -12.759 1.00 97.75 80 SER A CA 1
ATOM 649 C C . SER A 1 80 ? -9.982 5.437 -12.047 1.00 97.75 80 SER A C 1
ATOM 651 O O . SER A 1 80 ? -10.266 5.739 -10.898 1.00 97.75 80 SER A O 1
ATOM 653 N N . GLU A 1 81 ? -10.585 4.450 -12.710 1.00 98.31 81 GLU A N 1
ATOM 654 C CA . GLU A 1 81 ? -11.635 3.604 -12.135 1.00 98.31 81 GLU A CA 1
ATOM 655 C C . GLU A 1 81 ? -11.088 2.716 -11.004 1.00 98.31 81 GLU A C 1
ATOM 657 O O . GLU A 1 81 ? -11.705 2.597 -9.953 1.00 98.31 81 GLU A O 1
ATOM 662 N N . GLU A 1 82 ? -9.909 2.111 -11.185 1.00 98.19 82 GLU A N 1
ATOM 663 C CA . GLU A 1 82 ? -9.280 1.294 -10.137 1.00 98.19 82 GLU A CA 1
ATOM 664 C C . GLU A 1 82 ? -8.830 2.141 -8.941 1.00 98.19 82 GLU A C 1
ATOM 666 O O . GLU A 1 82 ? -8.953 1.692 -7.804 1.00 98.19 82 GLU A O 1
ATOM 671 N N . ILE A 1 83 ? -8.348 3.366 -9.183 1.00 98.31 83 ILE A N 1
ATOM 672 C CA . ILE A 1 83 ? -8.017 4.335 -8.127 1.00 98.31 83 ILE A CA 1
ATOM 673 C C . ILE A 1 83 ? -9.269 4.664 -7.310 1.00 98.31 83 ILE A C 1
ATOM 675 O O . ILE A 1 83 ? -9.236 4.563 -6.088 1.00 98.31 83 ILE A O 1
ATOM 679 N N . GLU A 1 84 ? -10.383 4.991 -7.969 1.00 98.44 84 GLU A N 1
ATOM 680 C CA . GLU A 1 84 ? -11.651 5.292 -7.294 1.00 98.44 84 GLU A CA 1
ATOM 681 C C . GLU A 1 84 ? -12.166 4.091 -6.486 1.00 98.44 84 GLU A C 1
ATOM 683 O O . GLU A 1 84 ? -12.570 4.238 -5.334 1.00 98.44 84 GLU A O 1
ATOM 688 N N . GLN A 1 85 ? -12.088 2.880 -7.042 1.00 98.38 85 GLN A N 1
ATOM 689 C CA . GLN A 1 85 ? -12.481 1.660 -6.332 1.00 98.38 85 GLN A CA 1
ATOM 690 C C . GLN A 1 85 ? -11.618 1.394 -5.093 1.00 98.38 85 GLN A C 1
ATOM 692 O O . GLN A 1 85 ? -12.150 0.997 -4.055 1.00 98.38 85 GLN A O 1
ATOM 697 N N . LEU A 1 86 ? -10.302 1.610 -5.184 1.00 98.06 86 LEU A N 1
ATOM 698 C CA . LEU A 1 86 ? -9.392 1.473 -4.046 1.00 98.06 86 LEU A CA 1
ATOM 699 C C . LEU A 1 86 ? -9.659 2.532 -2.978 1.00 98.06 86 LEU A C 1
ATOM 701 O O . LEU A 1 86 ? -9.667 2.194 -1.796 1.00 98.06 86 LEU A O 1
ATOM 705 N N . ALA A 1 87 ? -9.901 3.777 -3.390 1.00 98.25 87 ALA A N 1
ATOM 706 C CA . ALA A 1 87 ? -10.174 4.871 -2.471 1.00 98.25 87 ALA A CA 1
ATOM 707 C C . ALA A 1 87 ? -11.469 4.628 -1.684 1.00 98.25 87 ALA A C 1
ATOM 709 O O . ALA A 1 87 ? -11.453 4.644 -0.455 1.0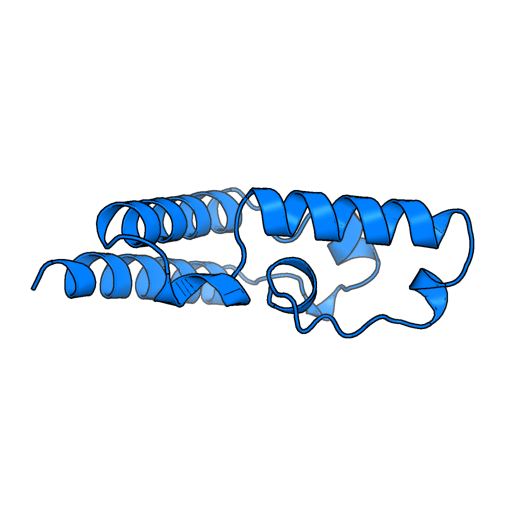0 98.25 87 ALA A O 1
ATOM 710 N N . ASN A 1 88 ? -12.551 4.279 -2.386 1.00 98.50 88 ASN A N 1
ATOM 711 C CA . ASN A 1 88 ? -13.838 3.967 -1.765 1.00 98.50 88 ASN A CA 1
ATOM 712 C C . ASN A 1 88 ? -13.732 2.769 -0.811 1.00 98.50 88 ASN A C 1
ATOM 714 O O . ASN A 1 88 ? -14.241 2.812 0.303 1.00 98.50 88 ASN A O 1
ATOM 718 N N . TRP A 1 89 ? -13.028 1.703 -1.212 1.00 98.38 89 TRP A N 1
ATOM 719 C CA . TRP A 1 89 ? -12.795 0.558 -0.328 1.00 98.38 89 TRP A CA 1
ATOM 720 C C . TRP A 1 89 ? -12.048 0.956 0.951 1.00 98.38 89 TRP A C 1
ATOM 722 O O . TRP A 1 89 ? -12.378 0.467 2.033 1.00 98.38 89 TRP A O 1
ATOM 732 N N . ALA A 1 90 ? -11.026 1.804 0.829 1.00 98.31 90 ALA A N 1
ATOM 733 C CA . ALA A 1 90 ? -10.227 2.228 1.967 1.00 98.31 90 ALA A CA 1
ATOM 734 C C . ALA A 1 90 ? -11.039 3.107 2.930 1.00 98.31 90 ALA A C 1
ATOM 736 O O . ALA A 1 90 ? -10.955 2.899 4.141 1.00 98.31 90 ALA A O 1
ATOM 737 N N . GLU A 1 91 ? -11.860 4.015 2.397 1.00 98.38 91 GLU A N 1
ATOM 738 C CA . GLU A 1 91 ? -12.783 4.855 3.166 1.00 98.38 91 GLU A CA 1
ATOM 739 C C . GLU A 1 91 ? -13.820 3.999 3.912 1.00 98.38 91 GLU A C 1
ATOM 741 O O . GLU A 1 91 ? -13.862 4.024 5.145 1.00 98.38 91 GLU A O 1
ATOM 746 N N . ASP A 1 92 ? -14.555 3.140 3.196 1.00 98.50 92 ASP A N 1
ATOM 747 C CA . ASP A 1 92 ? -15.561 2.237 3.774 1.00 98.50 92 ASP A CA 1
ATOM 748 C C . ASP A 1 92 ? -14.957 1.344 4.871 1.00 98.50 92 ASP A C 1
ATOM 750 O O . ASP A 1 92 ? -15.544 1.120 5.938 1.00 98.50 92 ASP A O 1
ATOM 754 N N . TYR A 1 93 ? -13.754 0.808 4.625 1.00 98.38 93 TYR A N 1
ATOM 755 C CA . TYR A 1 93 ? -13.099 -0.047 5.603 1.00 98.38 93 TYR A CA 1
ATOM 756 C C . TYR A 1 93 ? -12.684 0.752 6.841 1.00 98.38 93 TYR A C 1
ATOM 758 O O . TYR A 1 93 ? -12.880 0.262 7.955 1.00 98.38 93 TYR A O 1
ATOM 766 N N . ALA A 1 94 ? -12.177 1.977 6.677 1.00 98.19 94 ALA A N 1
ATOM 767 C CA . ALA A 1 94 ? -11.780 2.835 7.788 1.00 98.19 94 ALA A CA 1
ATOM 768 C C . ALA A 1 94 ? -12.972 3.183 8.690 1.00 98.19 94 ALA A C 1
ATOM 770 O O . ALA A 1 94 ? -12.844 3.098 9.914 1.00 98.19 94 ALA A O 1
ATOM 771 N N . GLU A 1 95 ? -14.133 3.494 8.108 1.00 97.75 95 GLU A N 1
ATOM 772 C CA . GLU A 1 95 ? -15.370 3.748 8.856 1.00 97.75 95 GLU A CA 1
ATOM 773 C C . GLU A 1 95 ? -15.794 2.519 9.672 1.00 97.75 95 GLU A C 1
ATOM 775 O O . GLU A 1 95 ? -16.005 2.612 10.887 1.00 97.75 95 GLU A O 1
ATOM 780 N N . SER A 1 96 ? -15.795 1.338 9.044 1.00 98.12 96 SER A N 1
ATOM 781 C CA . SER A 1 96 ? -16.193 0.081 9.694 1.00 98.12 96 SER A CA 1
ATOM 782 C C . SER A 1 96 ? -15.311 -0.319 10.887 1.00 98.12 96 SER A C 1
ATOM 784 O O . SER A 1 96 ? -15.721 -1.119 11.729 1.00 98.12 96 SER A O 1
ATOM 786 N N . LEU A 1 97 ? -14.092 0.230 11.006 1.00 97.62 97 LEU A N 1
ATOM 787 C CA . LEU A 1 97 ? -13.229 -0.032 12.160 1.00 97.62 97 LEU A CA 1
ATOM 788 C C . LEU A 1 97 ? -13.796 0.561 13.453 1.00 97.62 97 LEU A C 1
ATOM 790 O O . LEU A 1 97 ? -13.421 0.088 14.529 1.00 97.62 97 LEU A O 1
ATOM 794 N N . PHE A 1 98 ? -14.654 1.580 13.386 1.00 96.12 98 PHE A N 1
ATOM 795 C CA . PHE A 1 98 ? -15.151 2.311 14.559 1.00 96.12 98 PHE A CA 1
ATOM 796 C C . PHE A 1 98 ? -16.632 2.087 14.866 1.00 96.12 98 PHE A C 1
ATOM 798 O O . PHE A 1 98 ? -17.118 2.617 15.870 1.00 96.12 98 PHE A O 1
ATOM 805 N N . GLU A 1 99 ? -17.306 1.270 14.063 1.00 91.81 99 GLU A N 1
ATOM 806 C CA . GLU A 1 99 ? -18.607 0.676 14.390 1.00 91.81 99 GLU A CA 1
ATOM 807 C C . GLU A 1 99 ? -18.477 -0.424 15.466 1.00 91.81 99 GLU A C 1
ATOM 809 O O . GLU A 1 99 ? -19.418 -0.547 16.286 1.00 91.81 99 GLU A O 1
#

Radius of gyration: 14.59 Å; chains: 1; bounding box: 42×25×33 Å

Sequence (99 aa):
CYDCHSNETNYPWYSYVAPVSWLVGKDIREGREELNFSEWESLSKIDKAKHLDNIIDEVSDGDMPMNIYTIIHTDAKLSSEEIEQLANWAEDYAESLFE

Secondary structure (DSSP, 8-state):
-HHHHSS-----GGGGSTTHHHHHHHHHHHHHHH--GGGGGGS-HHHHHHHHHHHHHHHHTT-SS-HHHHTT-GGGPPPHHHHHHHHHHHHHHHHHT--

Foldseek 3Di:
DQLQQEPPHDDDPCCVPPPVVVVSVVSSVVNNVLHHPNCQVVDDLVVLLVSLVVLLVCLVVPPPPPPVVCVVVVVRRDDPVNSVVSNVVSVVVSVVSVD

pLDDT: mean 96.38, std 2.18, range [90.5, 98.62]